Protein AF-A0A3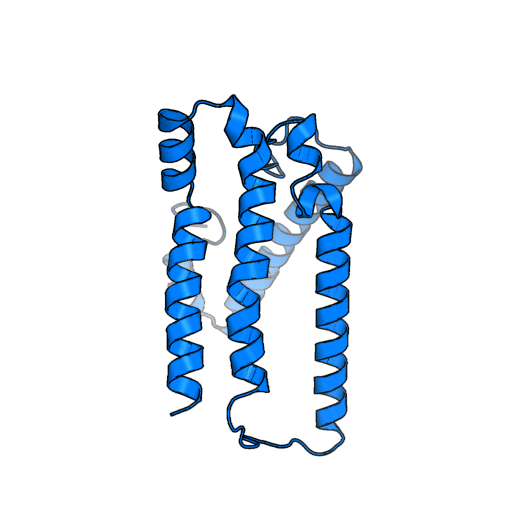99ZGG5-F1 (afdb_monomer)

Solvent-accessible surface area (backbone atoms only — not comparable to full-atom values): 10182 Å² total; per-residue (Å²): 115,55,66,57,56,53,52,51,51,49,51,55,48,49,51,53,54,49,49,68,68,30,68,68,48,49,52,52,48,31,73,73,68,37,69,77,64,52,30,47,42,56,29,52,50,47,52,50,54,53,60,69,43,48,63,54,56,47,48,69,70,70,41,87,81,75,90,86,78,84,70,60,83,71,60,41,57,56,54,53,50,51,50,51,52,50,53,50,52,51,52,50,52,46,58,75,62,28,63,48,56,68,49,19,62,46,21,58,79,73,39,83,74,76,84,76,46,87,88,76,38,98,76,76,50,70,70,58,50,52,49,52,54,53,50,49,54,50,49,57,52,50,50,55,53,49,52,54,50,46,43,70,76,48,38,71,66,38,54,58,49,49,77,78,50,43,94,84,48,86,87,53,85,126

Radius of gyration: 24.06 Å; Cα contacts (8 Å, |Δi|>4): 69; chains: 1; bounding box: 47×60×52 Å

Structure (mmCIF, N/CA/C/O backbone):
data_AF-A0A399ZGG5-F1
#
_entry.id   AF-A0A399ZGG5-F1
#
loop_
_atom_site.group_PDB
_atom_site.id
_atom_site.type_symbol
_atom_site.label_atom_id
_atom_site.label_alt_id
_atom_site.label_comp_id
_atom_site.label_asym_id
_atom_site.label_entity_id
_atom_site.label_seq_id
_atom_site.pdbx_PDB_ins_code
_atom_site.Cartn_x
_atom_site.Cartn_y
_atom_site.Cartn_z
_atom_site.occupancy
_atom_site.B_iso_or_equiv
_atom_site.auth_seq_id
_atom_site.auth_comp_id
_atom_site.auth_asym_id
_atom_site.auth_atom_id
_atom_site.pdbx_PDB_model_num
ATOM 1 N N . MET A 1 1 ? 24.029 5.654 -12.360 1.00 70.88 1 MET A N 1
ATOM 2 C CA . MET A 1 1 ? 23.524 6.906 -11.749 1.00 70.88 1 MET A CA 1
ATOM 3 C C . MET A 1 1 ? 21.994 6.946 -11.689 1.00 70.88 1 MET A C 1
ATOM 5 O O . MET A 1 1 ? 21.480 7.345 -10.658 1.00 70.88 1 MET A O 1
ATOM 9 N N . SER A 1 2 ? 21.261 6.441 -12.694 1.00 84.50 2 SER A N 1
ATOM 10 C CA . SER A 1 2 ? 19.783 6.374 -12.710 1.00 84.50 2 SER A CA 1
ATOM 11 C C . SER A 1 2 ? 19.143 5.735 -11.464 1.00 84.50 2 SER A C 1
ATOM 13 O O . SER A 1 2 ? 18.292 6.343 -10.822 1.00 84.50 2 SER A O 1
ATOM 15 N N . ALA A 1 3 ? 19.600 4.539 -11.068 1.00 89.31 3 ALA A N 1
ATOM 16 C CA . ALA A 1 3 ? 19.038 3.813 -9.925 1.00 89.31 3 ALA A CA 1
ATOM 17 C C . ALA A 1 3 ? 19.173 4.570 -8.592 1.00 89.31 3 ALA A C 1
ATOM 19 O O . ALA A 1 3 ? 18.295 4.471 -7.742 1.00 89.31 3 ALA A O 1
ATOM 20 N N . PHE A 1 4 ? 20.239 5.361 -8.421 1.00 93.62 4 PHE A N 1
ATOM 21 C CA . PHE A 1 4 ? 20.442 6.162 -7.213 1.00 93.62 4 PHE A CA 1
ATOM 22 C C . PHE A 1 4 ? 19.321 7.189 -7.026 1.00 93.62 4 PHE A C 1
ATOM 24 O O . PHE A 1 4 ? 18.782 7.288 -5.930 1.00 93.62 4 PHE A O 1
ATOM 31 N N . TYR A 1 5 ? 18.925 7.900 -8.089 1.00 94.00 5 TYR A N 1
ATOM 32 C CA . TYR A 1 5 ? 17.836 8.878 -8.015 1.00 94.00 5 TYR A CA 1
ATOM 33 C C . TYR A 1 5 ? 16.502 8.214 -7.678 1.00 94.00 5 TYR A C 1
ATOM 35 O O . TYR A 1 5 ? 15.797 8.697 -6.803 1.00 94.00 5 TYR A O 1
ATOM 43 N N . ILE A 1 6 ? 16.191 7.072 -8.299 1.00 94.62 6 ILE A N 1
ATOM 44 C CA . ILE A 1 6 ? 14.954 6.328 -8.017 1.00 94.62 6 ILE A CA 1
ATOM 45 C C . ILE A 1 6 ? 14.928 5.858 -6.557 1.00 94.62 6 ILE A C 1
ATOM 47 O O . ILE A 1 6 ? 13.936 6.070 -5.864 1.00 94.62 6 ILE A O 1
ATOM 51 N N . ILE A 1 7 ? 16.022 5.265 -6.068 1.00 96.31 7 ILE A N 1
ATOM 52 C CA . ILE A 1 7 ? 16.127 4.783 -4.684 1.00 96.31 7 ILE A CA 1
ATOM 53 C C . ILE A 1 7 ? 16.033 5.948 -3.697 1.00 96.31 7 ILE A C 1
ATOM 55 O O . ILE A 1 7 ? 15.270 5.873 -2.739 1.00 96.31 7 ILE A O 1
ATOM 59 N N . LEU A 1 8 ? 16.767 7.038 -3.932 1.00 96.75 8 LEU A N 1
ATOM 60 C CA . LEU A 1 8 ? 16.732 8.216 -3.070 1.00 96.75 8 LEU A CA 1
ATOM 61 C C . LEU A 1 8 ? 15.326 8.826 -3.027 1.00 96.75 8 LEU A C 1
ATOM 63 O O . LEU A 1 8 ? 14.816 9.104 -1.943 1.00 96.75 8 LEU A O 1
ATOM 67 N N . SER A 1 9 ? 14.674 8.984 -4.181 1.00 96.38 9 SER A N 1
ATOM 68 C CA . SER A 1 9 ? 13.294 9.465 -4.261 1.00 96.38 9 SER A CA 1
ATOM 69 C C . SER A 1 9 ? 12.319 8.539 -3.535 1.00 96.38 9 SER A C 1
ATOM 71 O O . SER A 1 9 ? 11.467 9.034 -2.803 1.00 96.38 9 SER A O 1
ATOM 73 N N . LEU A 1 10 ? 12.464 7.216 -3.671 1.00 97.38 10 LEU A N 1
ATOM 74 C CA . LEU A 1 10 ? 11.647 6.238 -2.946 1.00 97.38 10 LEU A CA 1
ATOM 75 C C . LEU A 1 10 ? 11.855 6.310 -1.432 1.00 97.38 10 LEU A C 1
ATOM 77 O O . LEU A 1 10 ? 10.880 6.230 -0.692 1.00 97.38 10 LEU A O 1
ATOM 81 N N . LEU A 1 11 ? 13.092 6.484 -0.959 1.00 97.69 11 LEU A N 1
ATOM 82 C CA . LEU A 1 11 ? 13.389 6.612 0.470 1.00 97.69 11 LEU A CA 1
ATOM 83 C C . LEU A 1 11 ? 12.809 7.901 1.054 1.00 97.69 11 LEU A C 1
ATOM 85 O O . LEU A 1 11 ? 12.164 7.865 2.100 1.00 97.69 11 LEU A O 1
ATOM 89 N N . LEU A 1 12 ? 12.996 9.030 0.367 1.00 97.31 12 LEU A N 1
ATOM 90 C CA . LEU A 1 12 ? 12.446 10.319 0.788 1.00 97.31 12 LEU A CA 1
ATOM 91 C C . LEU A 1 12 ? 10.916 10.294 0.792 1.00 97.31 12 LEU A C 1
ATOM 93 O O . LEU A 1 12 ? 10.291 10.702 1.771 1.00 97.31 12 LEU A O 1
ATOM 97 N N . TRP A 1 13 ? 10.308 9.765 -0.270 1.00 97.88 13 TRP A N 1
ATOM 98 C CA . TRP A 1 13 ? 8.861 9.601 -0.343 1.00 97.88 13 TRP A CA 1
ATOM 99 C C . TRP A 1 13 ? 8.349 8.642 0.729 1.00 97.88 13 TRP A C 1
ATOM 101 O O . TRP A 1 13 ? 7.392 8.971 1.419 1.00 97.88 13 TRP A O 1
ATOM 111 N N . GLY A 1 14 ? 9.012 7.501 0.932 1.00 96.69 14 GLY A N 1
ATOM 112 C CA . GLY A 1 14 ? 8.650 6.514 1.946 1.00 96.69 14 GLY A CA 1
ATOM 113 C C . GLY A 1 14 ? 8.712 7.083 3.361 1.00 96.69 14 GLY A C 1
ATOM 114 O O . GLY A 1 14 ? 7.816 6.818 4.161 1.00 96.69 14 GLY A O 1
ATOM 115 N N . LEU A 1 15 ? 9.710 7.923 3.654 1.00 97.50 15 LEU A N 1
ATOM 116 C CA . LEU A 1 15 ? 9.817 8.646 4.920 1.00 97.50 15 LEU A CA 1
ATOM 117 C C . LEU A 1 15 ? 8.624 9.590 5.119 1.00 97.50 15 LEU A C 1
ATOM 119 O O . LEU A 1 15 ? 7.925 9.486 6.126 1.00 97.50 15 LEU A O 1
ATOM 123 N N . VAL A 1 16 ? 8.354 10.469 4.149 1.00 97.38 16 VAL A N 1
ATOM 124 C CA . VAL A 1 16 ? 7.235 11.425 4.216 1.00 97.38 16 VAL A CA 1
ATOM 125 C C . VAL A 1 16 ? 5.898 10.685 4.324 1.00 97.38 16 VAL A C 1
ATOM 127 O O . VAL A 1 16 ? 5.104 10.961 5.221 1.00 97.38 16 VAL A O 1
ATOM 130 N N . HIS A 1 17 ? 5.666 9.696 3.465 1.00 94.94 17 HIS A N 1
ATOM 131 C CA . HIS A 1 17 ? 4.458 8.876 3.449 1.00 94.94 17 HIS A CA 1
ATOM 132 C C . HIS A 1 17 ? 4.231 8.153 4.782 1.00 94.94 17 HIS A C 1
ATOM 134 O O . HIS A 1 17 ? 3.105 8.139 5.278 1.00 94.94 17 HIS A O 1
ATOM 140 N N . SER A 1 18 ? 5.288 7.607 5.393 1.00 96.12 18 SER A N 1
ATOM 141 C CA . SER A 1 18 ? 5.206 6.918 6.688 1.00 96.12 18 SER A CA 1
ATOM 142 C C . SER A 1 18 ? 4.934 7.880 7.843 1.00 96.12 18 SER A C 1
ATOM 144 O O . SER A 1 18 ? 4.132 7.563 8.722 1.00 96.12 18 SER A O 1
ATOM 146 N N . ILE A 1 19 ? 5.546 9.071 7.835 1.00 97.12 19 ILE A N 1
ATOM 147 C CA . ILE A 1 19 ? 5.276 10.111 8.837 1.00 97.12 19 ILE A CA 1
ATOM 148 C C . ILE A 1 19 ? 3.805 10.526 8.764 1.00 97.12 19 ILE A C 1
ATOM 150 O O . ILE A 1 19 ? 3.121 10.494 9.786 1.00 97.12 19 ILE A O 1
ATOM 154 N N . LEU A 1 20 ? 3.293 10.835 7.569 1.00 95.38 20 LEU A N 1
ATOM 155 C CA . LEU A 1 20 ? 1.891 11.219 7.380 1.00 95.38 20 LEU A CA 1
ATOM 156 C C . LEU A 1 20 ? 0.922 10.064 7.710 1.00 95.38 20 LEU A C 1
ATOM 158 O O . LEU A 1 20 ? -0.160 10.285 8.244 1.00 95.38 20 LEU A O 1
ATOM 162 N N . ALA A 1 21 ? 1.303 8.813 7.451 1.00 93.25 21 ALA A N 1
ATOM 163 C CA . ALA A 1 21 ? 0.484 7.658 7.822 1.00 93.25 21 ALA A CA 1
ATOM 164 C C . ALA A 1 21 ? 0.389 7.448 9.342 1.00 93.25 21 ALA A C 1
ATOM 166 O O . ALA A 1 21 ? -0.562 6.820 9.821 1.00 93.25 21 ALA A O 1
ATOM 167 N N . SER A 1 22 ? 1.390 7.919 10.091 1.00 94.06 22 SER A N 1
ATOM 168 C CA . SER A 1 22 ? 1.566 7.582 11.500 1.00 94.06 22 SER A CA 1
ATOM 169 C C . SER A 1 22 ? 0.438 8.118 12.385 1.00 94.06 22 SER A C 1
ATOM 171 O O . SER A 1 22 ? -0.069 9.227 12.206 1.00 94.06 22 SER A O 1
ATOM 173 N N . LEU A 1 23 ? 0.078 7.335 13.407 1.00 89.94 23 LEU A N 1
ATOM 174 C CA . LEU A 1 23 ? -0.897 7.757 14.416 1.00 89.94 23 LEU A CA 1
ATOM 175 C C . LEU A 1 23 ? -0.424 9.012 15.159 1.00 89.94 23 LEU A C 1
ATOM 177 O O . LEU A 1 23 ? -1.227 9.897 15.420 1.00 89.94 23 LEU A O 1
ATOM 181 N N . GLY A 1 24 ? 0.880 9.119 15.440 1.00 92.94 24 GLY A N 1
ATOM 182 C CA . GLY A 1 24 ? 1.457 10.275 16.128 1.00 92.94 24 GLY A CA 1
ATOM 183 C C . GLY A 1 24 ? 1.258 11.580 15.359 1.00 92.94 24 GLY A C 1
ATOM 184 O O . GLY A 1 24 ? 0.823 12.570 15.941 1.00 92.94 24 GLY A O 1
ATOM 185 N N . PHE A 1 25 ? 1.503 11.573 14.045 1.00 93.88 25 PHE A N 1
ATOM 186 C CA . PHE A 1 25 ? 1.294 12.757 13.212 1.00 93.88 25 PHE A CA 1
ATOM 187 C C . PHE A 1 25 ? -0.189 13.123 13.087 1.00 93.88 25 PHE A C 1
ATOM 189 O O . PHE A 1 25 ? -0.540 14.298 13.170 1.00 93.88 25 PHE A O 1
ATOM 196 N N . LYS A 1 26 ? -1.074 12.127 12.960 1.00 92.19 26 LYS A N 1
ATOM 197 C CA . LYS A 1 26 ? -2.526 12.356 12.971 1.00 92.19 26 LYS A CA 1
ATOM 198 C C . LYS A 1 26 ? -2.996 12.985 14.281 1.00 92.19 26 LYS A C 1
ATOM 200 O O . LYS A 1 26 ? -3.726 13.96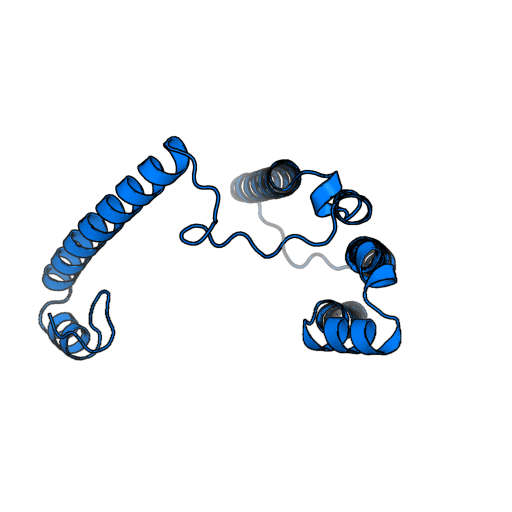7 14.239 1.00 92.19 26 LYS A O 1
ATOM 205 N N . SER A 1 27 ? -2.550 12.465 15.425 1.00 93.19 27 SER A N 1
ATOM 206 C CA . SER A 1 27 ? -2.881 13.022 16.742 1.00 93.19 27 SER A CA 1
ATOM 207 C C . SER A 1 27 ? -2.323 14.433 16.921 1.00 93.19 27 SER A C 1
ATOM 209 O O . SER A 1 27 ? -3.015 15.305 17.436 1.00 93.19 27 SER A O 1
ATOM 211 N N . PHE A 1 28 ? -1.096 14.686 16.458 1.00 95.56 28 PHE A N 1
ATOM 212 C CA . PHE A 1 28 ? -0.515 16.028 16.440 1.00 95.56 28 PHE A CA 1
ATOM 213 C C . PHE A 1 28 ? -1.387 17.008 15.641 1.00 95.56 28 PHE A C 1
ATOM 215 O O . PHE A 1 28 ? -1.703 18.091 16.130 1.00 95.56 28 PHE A O 1
ATOM 222 N N . LEU A 1 29 ? -1.825 16.613 14.443 1.00 94.56 29 LEU A N 1
ATOM 223 C CA . LEU A 1 29 ? -2.642 17.461 13.580 1.00 94.56 29 LEU A CA 1
ATOM 224 C C . LEU A 1 29 ? -4.057 17.674 14.136 1.00 94.56 29 LEU A C 1
ATOM 226 O O . LEU A 1 29 ? -4.575 18.785 14.054 1.00 94.56 29 LEU A O 1
ATOM 230 N N . ALA A 1 30 ? -4.646 16.646 14.751 1.00 93.44 30 ALA A N 1
ATOM 231 C CA . ALA A 1 30 ? -5.924 16.741 15.451 1.00 93.44 30 ALA A CA 1
ATOM 232 C C . ALA A 1 30 ? -5.854 17.733 16.623 1.00 93.44 30 ALA A C 1
ATOM 234 O O . ALA A 1 30 ? -6.724 18.586 16.758 1.00 93.44 30 ALA A O 1
ATOM 235 N N . ASN A 1 31 ? -4.778 17.695 17.415 1.00 95.81 31 ASN A N 1
ATOM 236 C CA . ASN A 1 31 ? -4.569 18.643 18.514 1.00 95.81 31 ASN A CA 1
ATOM 237 C C . ASN A 1 31 ? -4.356 20.085 18.024 1.00 95.81 31 ASN A C 1
ATOM 239 O O . ASN A 1 31 ? -4.702 21.027 18.731 1.00 95.81 31 ASN A O 1
ATOM 243 N N . LEU A 1 32 ? -3.776 20.263 16.833 1.00 95.69 32 LEU A N 1
ATOM 244 C CA . LEU A 1 32 ? -3.486 21.579 16.264 1.00 95.69 32 LEU A CA 1
ATOM 245 C C . LEU A 1 32 ? -4.694 22.210 15.553 1.00 95.69 32 LEU A C 1
ATOM 247 O O . LEU A 1 32 ? -4.909 23.414 15.662 1.00 95.69 32 LEU A O 1
ATOM 251 N N . LEU A 1 33 ? -5.450 21.417 14.790 1.00 93.75 33 LEU A N 1
ATOM 252 C CA . LEU A 1 33 ? -6.513 21.896 13.895 1.00 93.75 33 LEU A CA 1
ATOM 253 C C . LEU A 1 33 ? -7.929 21.546 14.385 1.00 93.75 33 LEU A C 1
ATOM 255 O O . LEU A 1 33 ? -8.911 22.032 13.822 1.00 93.75 33 LEU A O 1
ATOM 259 N N . GLY A 1 34 ? -8.044 20.703 15.413 1.00 90.75 34 GLY A N 1
ATOM 260 C CA . GLY A 1 34 ? -9.299 20.132 15.897 1.00 90.75 34 GLY A CA 1
ATOM 261 C C . GLY A 1 34 ? -9.773 18.912 15.093 1.00 90.75 34 GLY A C 1
ATOM 262 O O . GLY A 1 34 ? -9.234 18.566 14.040 1.00 90.75 34 GLY A O 1
ATOM 263 N N . ASP A 1 35 ? -10.834 18.263 15.579 1.00 87.00 35 ASP A N 1
ATOM 264 C CA . ASP A 1 35 ? -11.343 17.001 15.012 1.00 87.00 35 ASP A CA 1
ATOM 265 C C . ASP A 1 35 ? -12.113 17.171 13.691 1.00 87.00 35 ASP A C 1
ATOM 267 O O . ASP A 1 35 ? -12.176 16.258 12.865 1.00 87.00 35 ASP A O 1
ATOM 271 N N . ALA A 1 36 ? -12.707 18.344 13.454 1.00 87.06 36 ALA A N 1
ATOM 272 C CA . ALA A 1 36 ? -13.499 18.612 12.252 1.00 87.06 36 ALA A CA 1
ATOM 273 C C . ALA A 1 36 ? -12.704 18.443 10.932 1.00 87.06 36 ALA A C 1
ATOM 275 O O . ALA A 1 36 ? -13.162 17.688 10.067 1.00 87.06 36 ALA A O 1
ATOM 276 N N . PRO A 1 37 ? -11.517 19.062 10.748 1.00 89.44 37 PRO A N 1
ATOM 277 C CA . PRO A 1 37 ? -10.711 18.874 9.537 1.00 89.44 37 PRO A CA 1
ATOM 278 C C . PRO A 1 37 ? -10.139 17.456 9.400 1.00 89.44 37 PRO A C 1
ATOM 280 O O . PRO A 1 37 ? -9.883 17.003 8.281 1.00 89.44 37 PRO A O 1
ATOM 283 N N . MET A 1 38 ? -10.002 16.710 10.501 1.00 90.94 38 MET A N 1
ATOM 284 C CA . MET A 1 38 ? -9.472 15.345 10.472 1.00 90.94 38 MET A CA 1
ATOM 285 C C . MET A 1 38 ? -10.344 14.363 9.678 1.00 90.94 38 MET A C 1
ATOM 287 O O . MET A 1 38 ? -9.829 13.373 9.159 1.00 90.94 38 MET A O 1
ATOM 291 N N . ARG A 1 39 ? -11.632 14.667 9.464 1.00 88.88 39 ARG A N 1
ATOM 292 C CA . ARG A 1 39 ? -12.529 13.853 8.617 1.00 88.88 39 ARG A CA 1
ATOM 293 C C . ARG A 1 39 ? -12.058 13.772 7.161 1.00 88.88 39 ARG A C 1
ATOM 295 O O . ARG A 1 39 ? -12.251 12.748 6.510 1.00 88.88 39 ARG A O 1
ATOM 302 N N . GLY A 1 40 ? -11.427 14.834 6.652 1.00 90.50 40 GLY A N 1
ATOM 303 C CA . GLY A 1 40 ? -10.878 14.893 5.293 1.00 90.50 40 GLY A CA 1
ATOM 304 C C . GLY A 1 40 ? -9.435 14.419 5.170 1.00 90.50 40 GLY A C 1
ATOM 305 O O . GLY A 1 40 ? -8.927 14.293 4.054 1.00 90.50 40 GLY A O 1
ATOM 306 N N . TYR A 1 41 ? -8.782 14.109 6.291 1.00 92.44 41 TYR A N 1
ATOM 307 C CA . TYR A 1 41 ? -7.363 13.779 6.315 1.00 92.44 41 TYR A CA 1
ATOM 308 C C . TYR A 1 41 ? -7.026 12.563 5.454 1.00 92.44 41 TYR A C 1
ATOM 310 O O . TYR A 1 41 ? -6.056 12.590 4.704 1.00 92.44 41 TYR A O 1
ATOM 318 N N . ARG A 1 42 ? -7.845 11.506 5.506 1.00 91.44 42 ARG A N 1
ATOM 319 C CA . ARG A 1 42 ? -7.616 10.291 4.712 1.00 91.44 42 ARG A CA 1
ATOM 320 C C . ARG A 1 42 ? -7.645 10.559 3.209 1.00 91.44 42 ARG A C 1
ATOM 322 O O . ARG A 1 42 ? -6.796 10.044 2.487 1.00 91.44 42 ARG A O 1
ATOM 329 N N . LEU A 1 43 ? -8.599 11.370 2.750 1.00 93.31 43 LEU A N 1
ATOM 330 C CA . LEU A 1 43 ? -8.692 11.754 1.344 1.00 93.31 43 LEU A CA 1
ATOM 331 C C . LEU A 1 43 ? -7.477 12.588 0.933 1.00 93.31 43 LEU A C 1
ATOM 333 O O . LEU A 1 43 ? -6.832 12.271 -0.063 1.00 93.31 43 LEU A O 1
ATOM 337 N N . PHE A 1 44 ? -7.136 13.606 1.728 1.00 94.12 44 PHE A N 1
ATOM 338 C CA . PHE A 1 44 ? -5.941 14.418 1.510 1.00 94.12 44 PHE A CA 1
ATOM 339 C C . PHE A 1 44 ? -4.685 13.547 1.417 1.00 94.12 44 PHE A C 1
ATOM 341 O O . PHE A 1 44 ? -3.937 13.645 0.450 1.00 94.12 44 PHE A O 1
ATOM 348 N N . TYR A 1 45 ? -4.488 12.653 2.384 1.00 9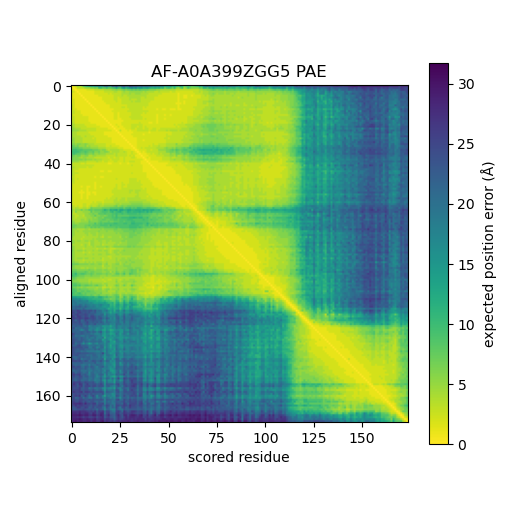4.50 45 TYR A N 1
ATOM 349 C CA . TYR A 1 45 ? -3.348 11.751 2.448 1.00 94.50 45 TYR A CA 1
ATOM 350 C C . TYR A 1 45 ? -3.245 10.852 1.213 1.00 94.50 45 TYR A C 1
ATOM 352 O O . TYR A 1 45 ? -2.156 10.699 0.660 1.00 94.50 45 TYR A O 1
ATOM 360 N N . ASN A 1 46 ? -4.361 10.283 0.755 1.00 94.06 46 ASN A N 1
ATOM 361 C CA . ASN A 1 46 ? -4.391 9.443 -0.439 1.00 94.06 46 ASN A CA 1
ATOM 362 C C . ASN A 1 46 ? -4.046 10.239 -1.703 1.00 94.06 46 ASN A C 1
ATOM 364 O O . ASN A 1 46 ? -3.214 9.798 -2.493 1.00 94.06 46 ASN A O 1
ATOM 368 N N . VAL A 1 47 ? -4.651 11.419 -1.879 1.00 95.69 47 VAL A N 1
ATOM 369 C CA . VAL A 1 47 ? -4.384 12.305 -3.023 1.00 95.69 47 VAL A CA 1
ATOM 370 C C . VAL A 1 47 ? -2.926 12.753 -3.017 1.00 95.69 47 VAL A C 1
ATOM 372 O O . VAL A 1 47 ? -2.239 12.621 -4.027 1.00 95.69 47 VAL A O 1
ATOM 375 N N . PHE A 1 48 ? -2.428 13.216 -1.871 1.00 96.56 48 PHE A N 1
ATOM 376 C CA . PHE A 1 48 ? -1.034 13.600 -1.693 1.00 96.56 48 PHE A CA 1
ATOM 377 C C . PHE A 1 48 ? -0.094 12.431 -1.999 1.00 96.56 48 PHE A C 1
ATOM 379 O O . PHE A 1 48 ? 0.857 12.600 -2.756 1.00 96.56 48 PHE A O 1
ATOM 386 N N . SER A 1 49 ? -0.363 11.240 -1.458 1.00 95.44 49 SER A N 1
ATOM 387 C CA . SER A 1 49 ? 0.475 10.053 -1.672 1.00 95.44 49 SER A CA 1
ATOM 388 C C . SER A 1 49 ? 0.513 9.648 -3.141 1.00 95.44 49 SER A C 1
ATOM 390 O O . SER A 1 49 ? 1.587 9.370 -3.662 1.00 95.44 49 SER A O 1
ATOM 392 N N . PHE A 1 50 ? -0.634 9.674 -3.824 1.00 95.31 50 PHE A N 1
ATOM 393 C CA . PHE A 1 50 ? -0.712 9.378 -5.250 1.00 95.31 50 PHE A CA 1
ATOM 394 C C . PHE A 1 50 ? 0.065 10.404 -6.082 1.00 95.31 50 PHE A C 1
ATOM 396 O O . PHE A 1 50 ? 0.950 10.032 -6.848 1.00 95.31 50 PHE A O 1
ATOM 403 N N . LEU A 1 51 ? -0.210 11.699 -5.891 1.00 97.19 51 LEU A N 1
ATOM 404 C CA . LEU A 1 51 ? 0.423 12.772 -6.661 1.00 97.19 51 LEU A CA 1
ATOM 405 C C . LEU A 1 51 ? 1.930 12.861 -6.410 1.00 97.19 51 LEU A C 1
ATOM 407 O O . LEU A 1 51 ? 2.694 13.021 -7.356 1.00 97.19 51 LEU A O 1
ATOM 411 N N . SER A 1 52 ? 2.373 12.717 -5.159 1.00 96.31 52 SER A N 1
ATOM 412 C CA . SER A 1 52 ? 3.799 12.744 -4.803 1.00 96.31 52 SER A CA 1
ATOM 413 C C . SER A 1 52 ? 4.571 11.517 -5.296 1.00 96.31 52 SER A C 1
ATOM 415 O O . SER A 1 52 ? 5.794 11.581 -5.405 1.00 96.31 52 SER A O 1
ATOM 417 N N . PHE A 1 53 ? 3.881 10.424 -5.635 1.00 97.38 53 PHE A N 1
ATOM 418 C CA . PHE A 1 53 ? 4.495 9.237 -6.229 1.00 97.38 53 PHE A CA 1
ATOM 419 C C . PHE A 1 53 ? 4.655 9.344 -7.757 1.00 97.38 53 PHE A C 1
ATOM 421 O O . PHE A 1 53 ? 5.561 8.728 -8.321 1.00 97.38 53 PHE A O 1
ATOM 428 N N . LEU A 1 54 ? 3.840 10.159 -8.447 1.00 97.06 54 LEU A N 1
ATOM 429 C CA . LEU A 1 54 ? 3.912 10.329 -9.910 1.00 97.06 54 LEU A CA 1
ATOM 430 C C . LEU A 1 54 ? 5.296 10.771 -10.424 1.00 97.06 54 LEU A C 1
ATOM 432 O O . LEU A 1 54 ? 5.752 10.194 -11.412 1.00 97.06 54 LEU A O 1
ATOM 436 N N . PRO A 1 55 ? 6.017 11.717 -9.786 1.00 96.06 55 PRO A N 1
ATOM 437 C CA . PRO A 1 55 ? 7.379 12.056 -10.193 1.00 96.06 55 PRO A CA 1
ATOM 438 C C . PRO A 1 55 ? 8.342 10.866 -10.134 1.00 96.06 55 PRO A C 1
ATOM 440 O O . PRO A 1 55 ? 9.246 10.771 -10.957 1.00 96.06 55 PRO A O 1
ATOM 443 N N . ILE A 1 56 ? 8.144 9.932 -9.199 1.00 96.56 56 ILE A N 1
ATOM 444 C CA . ILE A 1 56 ? 8.976 8.727 -9.090 1.00 96.56 56 ILE A CA 1
ATOM 445 C C . ILE A 1 56 ? 8.692 7.793 -10.265 1.00 96.56 56 ILE A C 1
ATOM 447 O O . ILE A 1 56 ? 9.626 7.304 -10.895 1.00 96.56 56 ILE A O 1
ATOM 451 N N . LEU A 1 57 ? 7.416 7.597 -10.616 1.00 95.94 57 LEU A N 1
ATOM 452 C CA . LEU A 1 57 ? 7.038 6.845 -11.817 1.00 95.94 57 LEU A CA 1
ATOM 453 C C . LEU A 1 57 ? 7.594 7.488 -13.089 1.00 95.94 57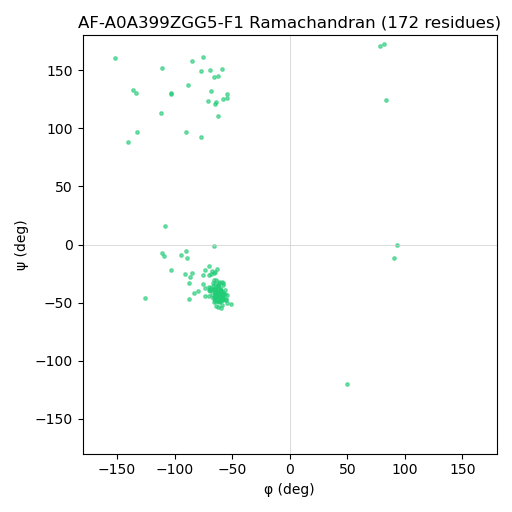 LEU A C 1
ATOM 455 O O . LEU A 1 57 ? 8.076 6.785 -13.974 1.00 95.94 57 LEU A O 1
ATOM 459 N N . TYR A 1 58 ? 7.586 8.820 -13.158 1.00 95.81 58 TYR A N 1
ATOM 460 C CA . TYR A 1 58 ? 8.219 9.545 -14.251 1.00 95.81 58 TYR A CA 1
ATOM 461 C C . TYR A 1 58 ? 9.722 9.244 -14.330 1.00 95.81 58 TYR A C 1
ATOM 463 O O . TYR A 1 58 ? 10.207 8.941 -15.414 1.00 95.81 58 TYR A O 1
ATOM 471 N N . LEU A 1 59 ? 10.452 9.234 -13.207 1.00 94.75 59 LEU A N 1
ATOM 472 C CA . LEU A 1 59 ? 11.874 8.859 -13.194 1.00 94.75 59 LEU A CA 1
ATOM 473 C C . LEU A 1 59 ? 12.111 7.431 -13.702 1.00 94.75 59 LEU A C 1
ATOM 475 O O . LEU A 1 59 ? 13.076 7.209 -14.426 1.00 94.75 59 LEU A O 1
ATOM 479 N N . VAL A 1 60 ? 11.238 6.479 -13.357 1.00 94.06 60 VAL A N 1
ATOM 480 C CA . VAL A 1 60 ? 11.343 5.083 -13.820 1.00 94.06 60 VAL A CA 1
ATOM 481 C C . VAL A 1 60 ? 11.231 4.980 -15.344 1.00 94.06 60 VAL A C 1
ATOM 483 O O . VAL A 1 60 ? 11.916 4.159 -15.942 1.00 94.06 60 VAL A O 1
ATOM 486 N N . VAL A 1 61 ? 10.399 5.813 -15.974 1.00 93.62 61 VAL A N 1
ATOM 487 C CA . VAL A 1 61 ? 10.196 5.799 -17.434 1.00 93.62 61 VAL A CA 1
ATOM 488 C C . VAL A 1 61 ? 11.203 6.689 -18.174 1.00 93.62 61 VAL A C 1
ATOM 490 O O . VAL A 1 61 ? 11.582 6.380 -19.300 1.00 93.62 61 VAL A O 1
ATOM 493 N N . ALA A 1 62 ? 11.622 7.804 -17.571 1.00 94.44 62 ALA A N 1
ATOM 494 C CA . ALA A 1 62 ? 12.455 8.814 -18.223 1.00 94.44 62 ALA A CA 1
ATOM 495 C C . ALA A 1 62 ? 13.960 8.536 -18.127 1.00 94.44 62 ALA A C 1
ATOM 497 O O . ALA A 1 62 ? 14.725 9.000 -18.974 1.00 94.44 62 ALA A O 1
ATOM 498 N N . LEU A 1 63 ? 14.413 7.839 -17.081 1.00 93.75 63 LEU A N 1
ATOM 499 C CA . LEU A 1 63 ? 15.834 7.567 -16.903 1.00 93.75 63 LEU A CA 1
ATOM 500 C C . LEU A 1 63 ? 16.313 6.444 -17.837 1.00 93.75 63 LEU A C 1
ATOM 502 O O . LEU A 1 63 ? 15.557 5.518 -18.122 1.00 93.75 63 LEU A O 1
ATOM 506 N N . PRO A 1 64 ? 17.588 6.477 -18.272 1.00 91.62 64 PRO A N 1
ATOM 507 C CA . PRO A 1 64 ? 18.157 5.406 -19.082 1.00 91.62 64 PRO A CA 1
ATOM 508 C C . PRO A 1 64 ? 18.063 4.063 -18.354 1.00 91.62 64 PRO A C 1
ATOM 510 O O . PRO A 1 64 ? 18.561 3.942 -17.227 1.00 91.62 64 PRO A O 1
ATOM 513 N N . ASP A 1 65 ? 17.456 3.082 -19.022 1.00 88.69 65 ASP A N 1
ATOM 514 C CA . ASP A 1 65 ? 17.245 1.723 -18.525 1.00 88.69 65 ASP A CA 1
ATOM 515 C C . ASP A 1 65 ? 18.110 0.709 -19.291 1.00 88.69 65 ASP A C 1
ATOM 517 O O . ASP A 1 65 ? 18.461 0.906 -20.458 1.00 88.69 65 ASP A O 1
ATOM 521 N N . ALA A 1 66 ? 18.465 -0.385 -18.623 1.00 88.38 66 ALA A N 1
ATOM 522 C CA . ALA A 1 66 ? 19.218 -1.492 -19.191 1.00 88.38 66 ALA A CA 1
ATOM 523 C C . ALA A 1 66 ? 18.555 -2.814 -18.798 1.00 88.38 66 ALA A C 1
ATOM 525 O O . ALA A 1 66 ? 18.295 -3.077 -17.624 1.00 88.38 66 ALA A O 1
ATOM 526 N N . ARG A 1 67 ? 18.323 -3.687 -19.785 1.00 89.56 67 ARG A N 1
ATOM 527 C CA . ARG A 1 67 ? 17.723 -5.003 -19.542 1.00 89.56 67 ARG A CA 1
ATOM 528 C C . ARG A 1 67 ? 18.634 -5.831 -18.629 1.00 89.56 67 ARG A C 1
ATOM 530 O O . ARG A 1 67 ? 19.690 -6.282 -19.060 1.00 89.56 67 ARG A O 1
ATOM 537 N N . LEU A 1 68 ? 18.184 -6.072 -17.397 1.00 91.62 68 LEU A N 1
ATOM 538 C CA . LEU A 1 68 ? 18.930 -6.855 -16.408 1.00 91.62 68 LEU A CA 1
ATOM 539 C C . LEU A 1 68 ? 18.925 -8.358 -16.722 1.00 91.62 68 LEU A C 1
ATOM 541 O O . LEU A 1 68 ? 19.953 -9.018 -16.618 1.00 91.62 68 LEU A O 1
ATOM 545 N N . TYR A 1 69 ? 17.767 -8.904 -17.096 1.00 94.12 69 TYR A N 1
ATOM 546 C CA . TYR A 1 69 ? 17.621 -10.308 -17.470 1.00 94.12 69 TYR A CA 1
ATOM 547 C C . TYR A 1 69 ? 16.474 -10.494 -18.468 1.00 94.12 69 TYR A C 1
ATOM 549 O O . TYR A 1 69 ? 15.580 -9.656 -18.593 1.00 94.12 69 TYR A O 1
ATOM 557 N N . SER A 1 70 ? 16.496 -11.617 -19.179 1.00 94.44 70 SER A N 1
ATOM 558 C CA . SER A 1 70 ? 15.380 -12.090 -19.994 1.00 94.44 70 SER A CA 1
ATOM 559 C C . SER A 1 70 ? 15.196 -13.577 -19.766 1.00 94.44 70 SER A C 1
ATOM 561 O O . SER A 1 70 ? 16.163 -14.332 -19.825 1.00 94.44 70 SER A O 1
ATOM 563 N N . VAL A 1 71 ? 13.956 -13.991 -19.536 1.00 96.56 71 VAL A N 1
ATOM 564 C CA . VAL A 1 71 ? 13.592 -15.398 -19.368 1.00 96.56 71 VAL A CA 1
ATOM 565 C C . VAL A 1 71 ? 12.937 -15.873 -20.655 1.00 96.56 71 VAL A C 1
ATOM 567 O O . VAL A 1 71 ? 12.035 -15.212 -21.173 1.00 96.56 71 VAL A O 1
ATOM 570 N N . SER A 1 72 ? 13.408 -16.994 -21.194 1.00 96.25 72 SER A N 1
ATOM 571 C CA . SER A 1 72 ? 12.825 -17.607 -22.384 1.00 96.25 72 SER A CA 1
ATOM 572 C C . SER A 1 72 ? 11.508 -18.322 -22.066 1.00 96.25 72 SER A C 1
ATOM 574 O O . SER A 1 72 ? 11.196 -18.658 -20.918 1.00 96.25 72 SER A O 1
ATOM 576 N N . ALA A 1 73 ? 10.720 -18.572 -23.111 1.00 95.88 73 ALA A N 1
ATOM 577 C CA . ALA A 1 73 ? 9.592 -19.486 -23.009 1.00 95.88 73 ALA A CA 1
ATOM 578 C C . ALA A 1 73 ? 10.096 -20.909 -22.663 1.00 95.88 73 ALA A C 1
ATOM 580 O O . ALA A 1 73 ? 11.175 -21.294 -23.123 1.00 95.88 73 ALA A O 1
ATOM 581 N N . PRO A 1 74 ? 9.340 -21.690 -21.864 1.00 95.44 74 PRO A N 1
ATOM 582 C CA . PRO A 1 74 ? 7.973 -21.409 -21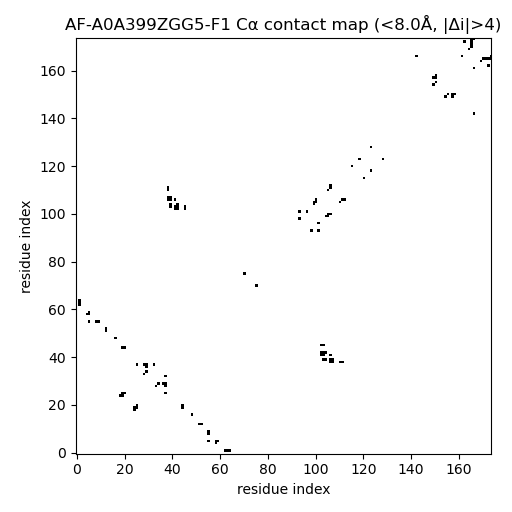.406 1.00 95.44 74 PRO A CA 1
ATOM 583 C C . PRO A 1 74 ? 7.877 -20.610 -20.095 1.00 95.44 74 PRO A C 1
ATOM 585 O O . PRO A 1 74 ? 6.794 -20.140 -19.752 1.00 95.44 74 PRO A O 1
ATOM 588 N N . LEU A 1 75 ? 8.977 -20.439 -19.355 1.00 97.19 75 LEU A N 1
ATOM 589 C CA . LEU A 1 75 ? 8.943 -19.879 -17.998 1.00 97.19 75 LEU A CA 1
ATOM 590 C C . LEU A 1 75 ? 8.459 -18.417 -17.962 1.00 97.19 75 LEU A C 1
ATOM 592 O O . LEU A 1 75 ? 7.786 -18.014 -17.014 1.00 97.19 75 LEU A O 1
ATOM 596 N N . SER A 1 76 ? 8.710 -17.642 -19.019 1.00 97.25 76 SER A N 1
ATOM 597 C CA . SER A 1 76 ? 8.179 -16.279 -19.154 1.00 97.25 76 SER A CA 1
ATOM 598 C C . SER A 1 76 ? 6.647 -16.212 -19.107 1.00 97.25 76 SER A C 1
ATOM 600 O O . SER A 1 76 ? 6.105 -15.275 -18.521 1.00 97.25 76 SER A O 1
ATOM 602 N N . TYR A 1 77 ? 5.934 -17.215 -19.636 1.00 97.50 77 TYR A N 1
ATOM 603 C CA . TYR A 1 77 ? 4.470 -17.259 -19.573 1.00 97.50 77 TYR A CA 1
ATOM 604 C C . TYR A 1 77 ? 3.964 -17.438 -18.144 1.00 97.50 77 TYR A C 1
ATOM 606 O O . TYR A 1 77 ? 2.997 -16.787 -17.757 1.00 97.50 77 TYR A O 1
ATOM 614 N N . ALA A 1 78 ? 4.643 -18.255 -17.333 1.00 97.50 78 ALA A N 1
ATOM 615 C CA . ALA A 1 78 ? 4.307 -18.406 -15.919 1.00 97.50 78 ALA A CA 1
ATOM 616 C C . ALA A 1 78 ? 4.514 -17.090 -15.149 1.00 97.50 78 ALA A C 1
ATOM 618 O O . ALA A 1 78 ? 3.677 -16.715 -14.329 1.00 97.50 78 ALA A O 1
ATOM 619 N N . MET A 1 79 ? 5.583 -16.344 -15.456 1.00 97.00 79 MET A N 1
ATOM 620 C CA . MET A 1 79 ? 5.829 -15.024 -14.862 1.00 97.00 79 MET A CA 1
ATOM 621 C C . MET A 1 79 ? 4.754 -14.004 -15.264 1.00 97.00 79 MET A C 1
ATOM 623 O O . MET A 1 79 ? 4.238 -13.294 -14.402 1.00 97.00 79 MET A O 1
ATOM 627 N N . MET A 1 80 ? 4.375 -13.953 -16.546 1.00 97.25 80 MET A N 1
ATOM 628 C CA . MET A 1 80 ? 3.296 -13.081 -17.033 1.00 97.25 80 MET A CA 1
ATOM 629 C C . MET A 1 80 ? 1.945 -13.442 -16.406 1.00 97.25 80 MET A C 1
ATOM 631 O O . MET A 1 80 ? 1.204 -12.557 -15.982 1.00 97.25 80 MET A O 1
ATOM 635 N N . PHE A 1 81 ? 1.642 -14.737 -16.296 1.00 97.94 81 PHE A N 1
ATOM 636 C CA . PHE A 1 81 ? 0.444 -15.216 -15.615 1.00 97.94 81 PHE A CA 1
ATOM 637 C C . PHE A 1 81 ? 0.425 -14.772 -14.147 1.00 97.94 81 PHE A C 1
ATOM 639 O O . PHE A 1 81 ? -0.572 -14.218 -13.689 1.00 97.94 81 PHE A O 1
ATOM 646 N N . GLY A 1 82 ? 1.545 -14.924 -13.431 1.00 97.69 82 GLY A N 1
ATOM 647 C CA . GLY A 1 82 ? 1.685 -14.460 -12.049 1.00 97.69 82 GLY A CA 1
ATOM 648 C C . GLY A 1 82 ? 1.454 -12.953 -11.888 1.00 97.69 82 GLY A C 1
ATOM 649 O O . GLY A 1 82 ? 0.765 -12.535 -10.958 1.00 97.69 82 GLY A O 1
ATOM 650 N N . GLN A 1 83 ? 1.955 -12.134 -12.819 1.00 97.62 83 GLN A N 1
ATOM 651 C CA . GLN A 1 83 ? 1.676 -10.692 -12.835 1.00 97.62 83 GLN A CA 1
ATOM 652 C C . GLN A 1 83 ? 0.182 -10.405 -13.033 1.00 97.62 83 GLN A C 1
ATOM 654 O O . GLN A 1 83 ? -0.383 -9.591 -12.303 1.00 97.62 83 GLN A O 1
ATOM 659 N N . GLY A 1 84 ? -0.476 -11.103 -13.965 1.00 97.88 84 GLY A N 1
ATOM 660 C CA . GLY A 1 84 ? -1.917 -10.975 -14.198 1.00 97.88 84 GLY A CA 1
ATOM 661 C C . GLY A 1 84 ? -2.746 -11.320 -12.959 1.00 97.88 84 GLY A C 1
ATOM 662 O O . GLY A 1 84 ? -3.628 -10.554 -12.571 1.00 97.88 84 GLY A O 1
ATOM 663 N N . VAL A 1 85 ? -2.411 -12.422 -12.279 1.00 98.19 85 VAL A N 1
ATOM 664 C CA . VAL A 1 85 ? -3.036 -12.802 -11.002 1.00 98.19 85 VAL A CA 1
ATOM 665 C C . VAL A 1 85 ? -2.847 -11.703 -9.956 1.00 98.19 85 VAL A C 1
ATOM 667 O O . VAL A 1 85 ? -3.809 -11.334 -9.287 1.00 98.19 85 VAL A O 1
ATOM 670 N N . MET A 1 86 ? -1.646 -11.130 -9.839 1.00 97.75 86 MET A N 1
ATOM 671 C CA . MET A 1 86 ? -1.381 -10.073 -8.861 1.00 97.75 86 MET A CA 1
ATOM 672 C C . MET A 1 86 ? -2.202 -8.802 -9.131 1.00 97.75 86 MET A C 1
ATOM 674 O O . MET A 1 86 ? -2.736 -8.207 -8.196 1.00 97.75 86 MET A O 1
ATOM 678 N N . VAL A 1 87 ? -2.373 -8.412 -10.399 1.00 97.25 87 VAL A N 1
ATOM 679 C CA . VAL A 1 87 ? -3.242 -7.282 -10.774 1.00 97.25 87 VAL A CA 1
ATOM 680 C C . VAL A 1 87 ? -4.698 -7.564 -10.399 1.00 97.25 87 VAL A C 1
ATOM 682 O O . VAL A 1 87 ? -5.355 -6.701 -9.818 1.00 97.25 87 VAL A O 1
ATOM 685 N N . ILE A 1 88 ? -5.196 -8.775 -10.665 1.00 96.94 88 ILE A N 1
ATOM 686 C CA . ILE A 1 88 ? -6.557 -9.175 -10.281 1.00 96.94 88 ILE A CA 1
ATOM 687 C C . ILE A 1 88 ? -6.725 -9.106 -8.762 1.00 96.94 88 ILE A C 1
ATOM 689 O O . ILE A 1 88 ? -7.697 -8.523 -8.290 1.00 96.94 88 ILE A O 1
ATOM 693 N N . LEU A 1 89 ? -5.779 -9.647 -7.989 1.00 95.38 89 LEU A N 1
ATOM 694 C CA . LEU A 1 89 ? -5.824 -9.604 -6.525 1.00 95.38 89 LEU A CA 1
ATOM 695 C C . LEU A 1 89 ? -5.822 -8.168 -5.990 1.00 95.38 89 LEU A C 1
ATOM 697 O O . LEU A 1 89 ? -6.580 -7.866 -5.069 1.00 95.38 89 LEU A O 1
ATOM 701 N N . LEU A 1 90 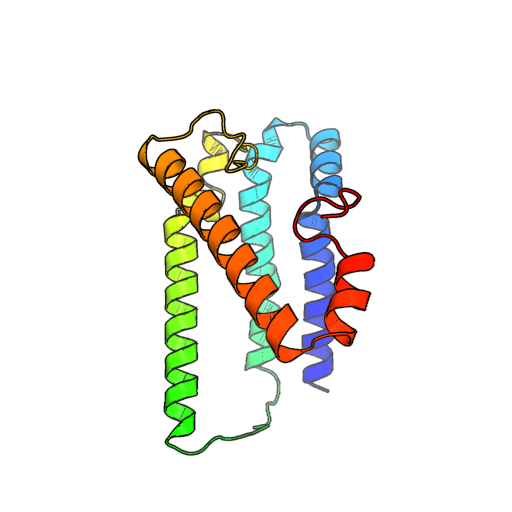? -5.032 -7.271 -6.589 1.00 93.88 90 LEU A N 1
ATOM 702 C CA . LEU A 1 90 ? -5.026 -5.851 -6.237 1.00 93.88 90 LEU A CA 1
ATOM 703 C C . LEU A 1 90 ? -6.398 -5.216 -6.495 1.00 93.88 90 LEU A C 1
ATOM 705 O O . LEU A 1 90 ? -6.953 -4.571 -5.604 1.00 93.88 90 LEU A O 1
ATOM 709 N N . VAL A 1 91 ? -6.979 -5.435 -7.679 1.00 94.00 91 VAL A N 1
ATOM 710 C CA . VAL A 1 91 ? -8.312 -4.919 -8.031 1.00 94.00 91 VAL A CA 1
ATOM 711 C C . VAL A 1 91 ? -9.374 -5.474 -7.086 1.00 94.00 91 VAL A C 1
ATOM 713 O O . VAL A 1 91 ? -10.155 -4.707 -6.527 1.00 94.00 91 VAL A O 1
ATOM 716 N N . VAL A 1 92 ? -9.378 -6.786 -6.845 1.00 92.56 92 VAL A N 1
ATOM 717 C CA . VAL A 1 92 ? -10.297 -7.433 -5.902 1.00 92.56 92 VAL A CA 1
ATOM 718 C C . VAL A 1 92 ? -10.137 -6.844 -4.502 1.00 92.56 92 VAL A C 1
ATOM 720 O O . VA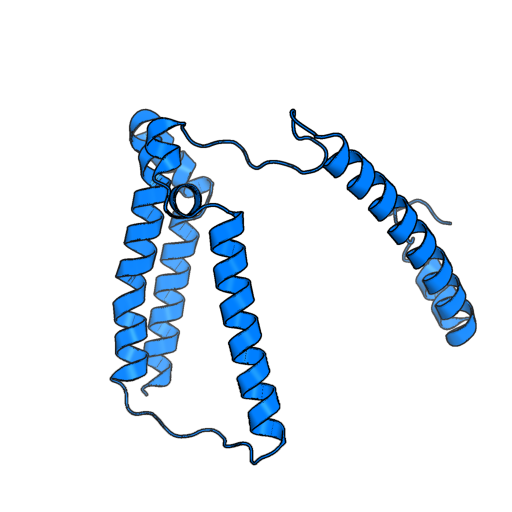L A 1 92 ? -11.145 -6.535 -3.875 1.00 92.56 92 VAL A O 1
ATOM 723 N N . GLY A 1 93 ? -8.913 -6.607 -4.025 1.00 86.12 93 GLY A N 1
ATOM 724 C CA . GLY A 1 93 ? -8.663 -5.985 -2.722 1.00 86.12 93 GLY A CA 1
ATOM 725 C C . GLY A 1 93 ? -9.234 -4.565 -2.611 1.00 86.12 93 GLY A C 1
ATOM 726 O O . GLY A 1 93 ? -9.869 -4.218 -1.608 1.00 86.12 93 GLY A O 1
ATOM 727 N N . VAL A 1 94 ? -9.085 -3.750 -3.662 1.00 87.69 94 VAL A N 1
ATOM 728 C CA . VAL A 1 94 ? -9.681 -2.403 -3.727 1.00 87.69 94 VAL A CA 1
ATOM 729 C C . VAL A 1 94 ? -11.210 -2.480 -3.747 1.00 87.69 94 VAL A C 1
ATOM 731 O O . VAL A 1 94 ? -11.875 -1.750 -3.009 1.00 87.69 94 VAL A O 1
ATOM 734 N N . LEU A 1 95 ? -11.781 -3.389 -4.542 1.00 87.31 95 LEU A N 1
ATOM 735 C CA . LEU A 1 95 ? -13.229 -3.594 -4.630 1.00 87.31 95 LEU A CA 1
ATOM 736 C C . LEU A 1 95 ? -13.822 -4.103 -3.309 1.00 87.31 95 LEU A C 1
ATOM 738 O O . LEU A 1 95 ? -14.862 -3.603 -2.887 1.00 87.31 95 LEU A O 1
ATOM 742 N N . GLN A 1 96 ? -13.142 -5.027 -2.623 1.00 85.00 96 GLN A N 1
ATOM 743 C CA . GLN A 1 96 ? -13.541 -5.549 -1.310 1.00 85.00 96 GLN A CA 1
ATOM 744 C C . GLN A 1 96 ? -13.510 -4.472 -0.222 1.00 85.00 96 GLN A C 1
ATOM 746 O O . GLN A 1 96 ? -14.387 -4.438 0.640 1.00 85.00 96 GLN A O 1
ATOM 751 N N . THR A 1 97 ? -12.530 -3.565 -0.269 1.00 82.75 97 THR A N 1
ATOM 752 C CA . THR A 1 97 ? -12.470 -2.405 0.638 1.00 82.75 97 THR A CA 1
ATOM 753 C C . THR A 1 97 ? -13.575 -1.384 0.322 1.00 82.75 97 THR A C 1
ATOM 755 O O . THR A 1 97 ? -14.032 -0.647 1.201 1.00 82.75 97 THR A O 1
ATOM 758 N N . GLY A 1 98 ? -14.038 -1.364 -0.930 1.00 86.25 98 GLY A N 1
ATOM 759 C CA . GLY A 1 98 ? -14.964 -0.390 -1.491 1.00 86.25 98 GLY A CA 1
ATOM 760 C C . GLY A 1 98 ? -14.223 0.862 -1.958 1.00 86.25 98 GLY A C 1
ATOM 761 O O . GLY A 1 98 ? -13.544 1.514 -1.167 1.00 86.25 98 GLY A O 1
ATOM 762 N N . MET A 1 99 ? -14.386 1.240 -3.232 1.00 86.69 99 MET A N 1
ATOM 763 C CA . MET A 1 99 ? -13.615 2.326 -3.864 1.00 86.69 99 MET A CA 1
ATOM 764 C C . MET A 1 99 ? -13.698 3.657 -3.103 1.00 86.69 99 MET A C 1
ATOM 766 O O . MET A 1 99 ? -12.685 4.314 -2.883 1.00 86.69 99 MET A O 1
ATOM 770 N N . LEU A 1 100 ? -14.893 4.039 -2.644 1.00 87.44 100 LEU A N 1
ATOM 771 C CA . LEU A 1 100 ? -15.100 5.293 -1.910 1.00 87.44 100 LEU A CA 1
ATOM 772 C C . LEU A 1 100 ? -14.473 5.263 -0.510 1.00 87.44 100 LEU A C 1
ATOM 774 O O . LEU A 1 100 ? -13.938 6.269 -0.047 1.00 87.44 100 LEU A O 1
ATOM 778 N N . THR A 1 101 ? -14.520 4.107 0.157 1.00 85.62 101 THR A N 1
ATOM 779 C CA . THR A 1 101 ? -13.873 3.889 1.458 1.00 85.62 101 THR A CA 1
ATOM 780 C C . THR A 1 101 ? -12.354 3.892 1.311 1.00 85.62 101 THR A C 1
ATOM 782 O O . THR A 1 101 ? -11.658 4.457 2.155 1.00 85.62 101 THR A O 1
ATOM 785 N N . PHE A 1 102 ? -11.843 3.279 0.240 1.00 86.25 102 PHE A N 1
ATOM 786 C CA . PHE A 1 102 ? -10.426 3.253 -0.095 1.00 86.25 102 PHE A CA 1
ATOM 787 C C . PHE A 1 102 ? -9.910 4.667 -0.371 1.00 86.25 102 PHE A C 1
ATOM 789 O O . PHE A 1 102 ? -8.932 5.082 0.245 1.00 86.25 102 PHE A O 1
ATOM 796 N N . ALA A 1 103 ? -10.625 5.434 -1.203 1.00 88.31 103 ALA A N 1
ATOM 797 C CA . ALA A 1 103 ? -10.298 6.820 -1.528 1.00 88.31 103 ALA A CA 1
ATOM 798 C C . ALA A 1 103 ? -10.392 7.771 -0.322 1.00 88.31 103 ALA A C 1
ATOM 800 O O . ALA A 1 103 ? -9.721 8.797 -0.313 1.00 88.31 103 ALA A O 1
ATOM 801 N N . GLY A 1 104 ? -11.171 7.436 0.710 1.00 86.06 104 GLY A N 1
ATOM 802 C CA . GLY A 1 104 ? -11.397 8.309 1.867 1.00 86.06 104 GLY A CA 1
ATOM 803 C C . GLY A 1 104 ? -12.645 9.193 1.746 1.00 86.06 104 GLY A C 1
ATOM 804 O O . GLY A 1 104 ? -12.950 9.952 2.662 1.00 86.06 104 GLY A O 1
ATOM 805 N N . LEU A 1 105 ? -13.385 9.093 0.635 1.00 89.44 105 LEU A N 1
ATOM 806 C CA . LEU A 1 105 ? -14.583 9.895 0.364 1.00 89.44 105 LEU A CA 1
ATOM 807 C C . LEU A 1 105 ? -15.727 9.564 1.323 1.00 89.44 105 LEU A C 1
ATOM 809 O O . LEU A 1 105 ? -16.465 10.450 1.745 1.00 89.44 105 LEU A O 1
ATOM 813 N N . ARG A 1 106 ? -15.863 8.292 1.708 1.00 85.88 106 ARG A N 1
ATOM 814 C CA . ARG A 1 106 ? -16.922 7.859 2.626 1.00 85.88 106 ARG A CA 1
ATOM 815 C C . ARG A 1 106 ? -16.740 8.435 4.037 1.00 85.88 106 ARG A C 1
ATOM 817 O O . ARG A 1 106 ? -17.714 8.747 4.713 1.00 85.88 106 ARG A O 1
ATOM 824 N N . GLN A 1 107 ? -15.493 8.622 4.457 1.00 87.44 107 GLN A N 1
ATOM 825 C CA . GLN A 1 107 ? -15.096 9.102 5.779 1.00 87.44 107 GLN A CA 1
ATOM 826 C C . GLN A 1 107 ? -15.367 10.603 5.961 1.00 87.44 107 GLN A C 1
ATOM 828 O O . GLN A 1 107 ? -15.569 11.046 7.091 1.00 87.44 107 GLN A O 1
ATOM 833 N N . LEU A 1 108 ? -15.480 11.369 4.869 1.00 87.44 108 LEU A N 1
ATOM 834 C CA . LEU A 1 108 ? -15.953 12.757 4.923 1.00 87.44 108 LEU A CA 1
ATOM 835 C C . LEU A 1 108 ? -17.371 12.847 5.497 1.00 87.44 108 LEU A C 1
ATOM 837 O O . LEU A 1 108 ? -17.657 13.708 6.325 1.00 87.44 108 LEU A O 1
ATOM 841 N N . ILE A 1 109 ? -18.244 11.930 5.073 1.00 86.38 109 ILE A N 1
ATOM 842 C CA . ILE A 1 109 ? -19.662 11.917 5.446 1.00 86.38 109 ILE A CA 1
ATOM 843 C C . ILE A 1 109 ? -19.856 11.147 6.754 1.00 86.38 109 ILE A C 1
ATOM 845 O O . ILE A 1 109 ? -20.518 11.624 7.673 1.00 86.38 109 ILE A O 1
ATOM 849 N N . GLU A 1 110 ? -19.248 9.966 6.866 1.00 82.75 110 GLU A N 1
ATOM 850 C CA . GLU A 1 110 ? -19.493 9.032 7.970 1.00 82.75 110 GLU A CA 1
ATOM 851 C C . GLU A 1 110 ? -18.493 9.156 9.133 1.00 82.75 110 GLU A C 1
ATOM 853 O O . GLU A 1 110 ? -18.713 8.560 10.183 1.00 82.75 110 GLU A O 1
ATOM 858 N N . GLY A 1 111 ? -17.413 9.933 8.978 1.00 77.56 111 GLY A N 1
ATOM 859 C CA . GLY A 1 111 ? -16.300 9.981 9.937 1.00 77.56 111 GLY A CA 1
ATOM 860 C C . GLY A 1 111 ? -15.335 8.792 9.812 1.00 77.56 111 GLY A C 1
ATOM 861 O O . GLY A 1 111 ? -15.588 7.825 9.084 1.00 77.56 111 GLY A O 1
ATOM 862 N N . GLU A 1 112 ? -14.194 8.856 10.507 1.00 69.81 112 GLU A N 1
ATOM 863 C CA . GLU A 1 112 ? -13.298 7.700 10.606 1.00 69.81 112 GLU A CA 1
ATOM 864 C C . GLU A 1 112 ? -13.932 6.627 11.498 1.00 69.81 112 GLU A C 1
ATOM 866 O O . GLU A 1 112 ? -14.277 6.870 12.653 1.00 69.81 112 GLU A O 1
ATOM 871 N N . ARG A 1 113 ? -14.084 5.414 10.957 1.00 67.25 113 ARG A N 1
ATOM 872 C CA . ARG A 1 113 ? -14.505 4.253 11.743 1.00 67.25 113 ARG A CA 1
ATOM 873 C C . ARG A 1 113 ? -13.268 3.580 12.336 1.00 67.25 113 ARG A C 1
ATOM 875 O O . ARG A 1 113 ? -12.293 3.395 11.600 1.00 67.25 113 ARG A O 1
ATOM 882 N N . PRO A 1 114 ? -13.303 3.167 13.613 1.00 61.56 114 PRO A N 1
ATOM 883 C CA . PRO A 1 114 ? -12.204 2.422 14.203 1.00 61.56 114 PRO A CA 1
ATOM 884 C C . PRO A 1 114 ? -11.953 1.123 13.419 1.00 61.56 114 PRO A C 1
ATOM 886 O O . PRO A 1 114 ? -12.885 0.567 12.820 1.00 61.56 114 PRO A O 1
ATOM 889 N N . PRO A 1 115 ? -10.703 0.629 13.396 1.00 58.12 115 PRO A N 1
ATOM 890 C CA . PRO A 1 115 ? -10.368 -0.618 12.728 1.00 58.12 115 PRO A CA 1
ATOM 891 C C . PRO A 1 115 ? -11.252 -1.753 13.251 1.00 58.12 115 PRO A C 1
ATOM 893 O O . PRO A 1 115 ? -11.400 -1.957 14.457 1.00 58.12 115 PRO A O 1
ATOM 896 N N . LYS A 1 116 ? -11.864 -2.496 12.325 1.00 59.91 116 LYS A N 1
ATOM 897 C CA . LYS A 1 116 ? -12.755 -3.606 12.654 1.00 59.91 116 LYS A CA 1
ATOM 898 C C . LYS A 1 116 ? -11.900 -4.807 13.059 1.00 59.91 116 LYS A C 1
ATOM 900 O O . LYS A 1 116 ? -11.466 -5.576 12.207 1.00 59.91 116 LYS A O 1
ATOM 905 N N . PHE A 1 117 ? -11.636 -4.962 14.353 1.00 58.91 117 PHE A N 1
ATOM 906 C CA . PHE A 1 117 ? -11.048 -6.198 14.866 1.00 58.91 117 PHE A CA 1
ATOM 907 C C . PHE A 1 117 ? -12.032 -7.349 14.632 1.00 58.91 117 PHE A C 1
ATOM 909 O O . PHE A 1 117 ? -13.173 -7.288 15.075 1.00 58.91 117 PHE A O 1
ATOM 916 N N . MET A 1 118 ? -11.598 -8.389 13.922 1.00 64.44 118 MET A N 1
ATOM 917 C CA . MET A 1 118 ? -12.453 -9.473 13.415 1.00 64.44 118 MET A CA 1
ATOM 918 C C . MET A 1 118 ? -13.255 -10.184 14.523 1.00 64.44 118 MET A C 1
ATOM 920 O O . MET A 1 118 ? -14.438 -10.458 14.344 1.00 64.44 118 MET A O 1
ATOM 924 N N . TRP A 1 119 ? -12.638 -10.392 15.691 1.00 62.19 119 TRP A N 1
ATOM 925 C CA . TRP A 1 119 ? -13.249 -11.041 16.862 1.00 62.19 119 TRP A CA 1
ATOM 926 C C . TRP A 1 119 ? -13.943 -10.084 17.837 1.00 62.19 119 TRP A C 1
ATOM 928 O O . TRP A 1 119 ? -14.853 -10.492 18.548 1.00 62.19 119 TRP A O 1
ATOM 938 N N . LEU A 1 120 ? -13.523 -8.818 17.873 1.00 62.56 120 LEU A N 1
ATOM 939 C CA . LEU A 1 120 ? -14.022 -7.804 18.816 1.00 62.56 120 LEU A CA 1
ATOM 940 C C . LEU A 1 120 ? -14.899 -6.762 18.123 1.00 62.56 120 LEU A C 1
ATOM 942 O O . LEU A 1 120 ? -15.146 -5.677 18.648 1.00 62.56 120 LEU A O 1
ATOM 946 N N . SER A 1 121 ? -15.349 -7.065 16.907 1.00 60.16 121 SER A N 1
ATOM 947 C CA . SER A 1 121 ? -16.269 -6.190 16.215 1.00 60.16 121 SER A CA 1
ATOM 948 C C . SER A 1 121 ? -17.612 -6.225 16.942 1.00 60.16 121 SER A C 1
ATOM 950 O O . SER A 1 121 ? -18.149 -7.311 17.147 1.00 60.16 121 SER A O 1
ATOM 952 N N . PRO A 1 122 ? -18.226 -5.067 17.238 1.00 62.50 122 PRO A N 1
ATOM 953 C CA . PRO A 1 122 ? -19.565 -5.020 17.828 1.00 62.50 122 PRO A CA 1
ATOM 954 C C . PRO A 1 122 ? -20.663 -5.563 16.890 1.00 62.50 122 PRO A C 1
ATOM 956 O O . PRO A 1 122 ? -21.835 -5.564 17.248 1.00 62.50 122 PRO A O 1
ATOM 959 N N . GLN A 1 123 ? -20.308 -5.987 15.669 1.00 63.59 123 GLN A N 1
ATOM 960 C CA . GLN A 1 123 ? -21.218 -6.457 14.629 1.00 63.59 123 GLN A CA 1
ATOM 961 C C . GLN A 1 123 ? -20.594 -7.657 13.892 1.00 63.59 123 GLN A C 1
ATOM 963 O O . GLN A 1 123 ? -19.917 -7.494 12.866 1.00 63.59 123 GLN A O 1
ATOM 968 N N . VAL A 1 124 ? -20.828 -8.863 14.418 1.00 74.25 124 VAL A N 1
ATOM 969 C CA . VAL A 1 124 ? -20.447 -10.143 13.797 1.00 74.25 124 VAL A CA 1
ATOM 970 C C . VAL A 1 124 ? -21.693 -10.787 13.177 1.00 74.25 124 VAL A C 1
ATOM 972 O O . VAL A 1 124 ? -22.730 -10.884 13.826 1.00 74.25 124 VAL A O 1
ATOM 975 N N . THR A 1 125 ? -21.608 -11.208 11.910 1.00 83.62 125 THR A N 1
ATOM 976 C CA . THR A 1 125 ? -22.699 -11.948 11.241 1.00 83.62 125 THR A CA 1
ATOM 977 C C . THR A 1 125 ? -22.612 -13.440 11.553 1.00 83.62 125 THR A C 1
ATOM 979 O O . THR A 1 125 ? -21.523 -13.936 11.841 1.00 83.62 125 THR A O 1
ATOM 982 N N . VAL A 1 126 ? -23.723 -14.175 11.420 1.00 84.06 126 VAL A N 1
ATOM 983 C CA . VAL A 1 126 ? -23.741 -15.640 11.601 1.00 84.06 126 VAL A CA 1
ATOM 984 C C . VAL A 1 126 ? -22.714 -16.318 10.689 1.00 84.06 126 VAL A C 1
ATOM 986 O O . VAL A 1 126 ? -21.885 -17.075 11.175 1.00 84.06 126 VAL A O 1
ATOM 989 N N . ASN A 1 127 ? -22.673 -15.967 9.398 1.00 81.62 127 ASN A N 1
ATOM 990 C CA . ASN A 1 127 ? -21.732 -16.559 8.438 1.00 81.62 127 ASN A CA 1
ATOM 991 C C . ASN A 1 127 ? -20.268 -16.310 8.821 1.00 81.62 127 ASN A C 1
ATOM 993 O O . ASN A 1 127 ? -19.441 -17.217 8.754 1.00 81.62 127 ASN A O 1
ATOM 997 N N . SER A 1 128 ? -19.944 -15.079 9.230 1.00 79.00 128 SER A N 1
ATOM 998 C CA . SER A 1 128 ? -18.597 -14.729 9.685 1.00 79.00 128 SER A CA 1
ATOM 999 C C . SER A 1 128 ? -18.229 -15.504 10.948 1.00 79.00 128 SER A C 1
ATOM 1001 O O . SER A 1 128 ? -17.159 -16.096 10.996 1.00 79.00 128 SER A O 1
ATOM 1003 N N . PHE A 1 129 ? -19.127 -15.571 11.932 1.00 86.25 129 PHE A N 1
ATOM 1004 C CA . PHE A 1 129 ? -18.905 -16.326 13.162 1.00 86.25 129 PHE A CA 1
ATOM 1005 C C . PHE A 1 129 ? -18.685 -17.820 12.892 1.00 86.25 129 PHE A C 1
ATOM 1007 O O . PHE A 1 129 ? -17.719 -18.402 13.383 1.00 86.25 129 PHE A O 1
ATOM 1014 N N . THR A 1 130 ? -19.529 -18.428 12.053 1.00 88.25 130 THR A N 1
ATOM 1015 C CA . THR A 1 130 ? -19.396 -19.828 11.632 1.00 88.25 130 THR A CA 1
ATOM 1016 C C . THR A 1 130 ? -18.051 -20.077 10.960 1.00 88.25 130 THR A C 1
ATOM 1018 O O . THR A 1 130 ? -17.366 -21.036 11.313 1.00 88.25 130 THR A O 1
ATOM 1021 N N . LEU A 1 131 ? -17.636 -19.198 10.043 1.00 86.19 131 LEU A N 1
ATOM 1022 C CA . LEU A 1 131 ? -16.326 -19.290 9.402 1.00 86.19 131 LEU A CA 1
ATOM 1023 C C . LEU A 1 131 ? -15.191 -19.199 10.428 1.00 86.19 131 LEU A C 1
ATOM 1025 O O . LEU A 1 131 ? -14.228 -19.950 10.323 1.00 86.19 131 LEU A O 1
ATOM 1029 N N . TYR A 1 132 ? -15.291 -18.312 11.419 1.00 87.25 132 TYR A N 1
ATOM 1030 C CA . TYR A 1 132 ? -14.233 -18.120 12.415 1.00 87.25 132 TYR A CA 1
ATOM 1031 C C . TYR A 1 132 ? -14.074 -19.342 13.318 1.00 87.25 132 TYR A C 1
ATOM 1033 O O . TYR A 1 132 ? -12.951 -19.786 13.546 1.00 87.25 132 TYR A O 1
ATOM 1041 N N . ILE A 1 133 ? -15.183 -19.932 13.773 1.00 91.81 133 ILE A N 1
ATOM 1042 C CA . ILE A 1 133 ? -15.166 -21.178 14.549 1.00 91.81 133 ILE A CA 1
ATOM 1043 C C . ILE A 1 133 ? -14.621 -22.335 13.708 1.00 91.81 133 ILE A C 1
ATOM 1045 O O . ILE A 1 133 ? -13.750 -23.069 14.174 1.00 91.81 133 ILE A O 1
ATOM 1049 N N . ALA A 1 134 ? -15.075 -22.477 12.460 1.00 92.62 134 ALA A N 1
ATOM 1050 C CA . ALA A 1 134 ? -14.582 -23.516 11.560 1.00 92.62 134 ALA A CA 1
ATOM 1051 C C . ALA A 1 134 ? -13.077 -23.366 11.285 1.00 92.62 134 ALA A C 1
ATOM 1053 O O . ALA A 1 134 ? -12.340 -24.348 11.356 1.00 92.62 134 ALA A O 1
ATOM 1054 N N . ALA A 1 135 ? -12.606 -22.141 11.035 1.00 89.88 135 ALA A N 1
ATOM 1055 C CA . ALA A 1 135 ? -11.192 -21.841 10.835 1.00 89.88 135 ALA A CA 1
ATOM 1056 C C . ALA A 1 135 ? -10.369 -22.130 12.095 1.00 89.88 135 ALA A C 1
ATOM 1058 O O . ALA A 1 135 ? -9.285 -22.697 11.993 1.00 89.88 135 ALA A O 1
ATOM 1059 N N . MET A 1 136 ? -10.892 -21.798 13.280 1.00 89.19 136 MET A N 1
ATOM 1060 C CA . MET A 1 136 ? -10.247 -22.117 14.551 1.00 89.19 136 MET A CA 1
ATOM 1061 C C . MET A 1 136 ? -10.077 -23.633 14.687 1.00 89.19 136 MET A C 1
ATOM 1063 O O . MET A 1 136 ? -8.952 -24.108 14.812 1.00 89.19 136 MET A O 1
ATOM 1067 N N . ILE A 1 137 ? -11.161 -24.404 14.559 1.00 93.94 137 ILE A N 1
ATOM 1068 C CA . ILE A 1 137 ? -11.125 -25.873 14.625 1.00 93.94 137 ILE A CA 1
ATOM 1069 C C . ILE A 1 137 ? -10.130 -26.442 13.605 1.00 93.94 137 ILE A C 1
ATOM 1071 O O . ILE A 1 137 ? -9.290 -27.265 13.962 1.00 93.94 137 ILE A O 1
ATOM 1075 N N . TYR A 1 138 ? -10.179 -25.969 12.358 1.00 91.69 138 TYR A N 1
ATOM 1076 C CA . TYR A 1 138 ? -9.266 -26.394 11.302 1.00 91.69 138 TYR A CA 1
ATOM 1077 C C . TYR A 1 138 ? -7.794 -26.141 11.661 1.00 91.69 138 TYR A C 1
ATOM 1079 O O . TYR A 1 138 ? -6.977 -27.047 11.515 1.00 91.69 138 TYR A O 1
ATOM 1087 N N . ILE A 1 139 ? -7.451 -24.951 12.170 1.00 90.31 139 ILE A N 1
ATOM 1088 C CA . ILE A 1 139 ? -6.076 -24.606 12.566 1.00 90.31 139 ILE A CA 1
ATOM 1089 C C . ILE A 1 139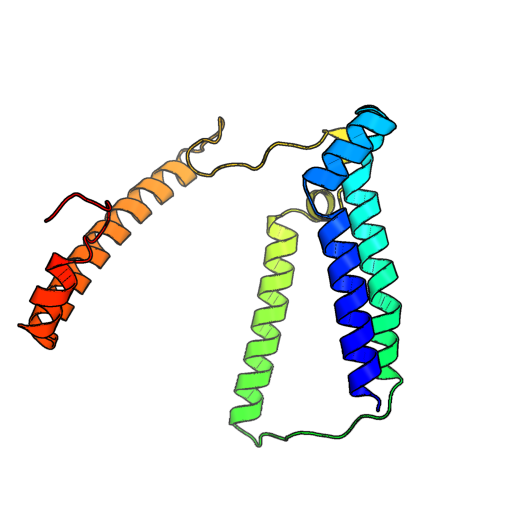 ? -5.609 -25.477 13.734 1.00 90.31 139 ILE A C 1
ATOM 1091 O O . ILE A 1 139 ? -4.498 -25.994 13.684 1.00 90.31 139 ILE A O 1
ATOM 1095 N N . PHE A 1 140 ? -6.441 -25.684 14.760 1.00 90.19 140 PHE A N 1
ATOM 1096 C CA . PHE A 1 140 ? -6.087 -26.534 15.903 1.00 90.19 140 PHE A CA 1
ATOM 1097 C C . PHE A 1 140 ? -5.843 -27.987 15.482 1.00 90.19 140 PHE A C 1
ATOM 1099 O O . PHE A 1 140 ? -4.854 -28.596 15.891 1.00 90.19 140 PHE A O 1
ATOM 1106 N N . ILE A 1 141 ? -6.711 -28.530 14.625 1.00 92.75 141 ILE A N 1
ATOM 1107 C CA . ILE A 1 141 ? -6.557 -29.881 14.081 1.00 92.75 141 ILE A CA 1
ATOM 1108 C C . ILE A 1 141 ? -5.301 -29.969 13.203 1.00 92.75 141 ILE A C 1
ATOM 1110 O O . ILE A 1 141 ? -4.504 -30.894 13.355 1.00 92.75 141 ILE A O 1
ATOM 1114 N N . GLY A 1 142 ? -5.105 -29.006 12.300 1.00 90.50 142 GLY A N 1
ATOM 1115 C CA . GLY A 1 142 ? -3.956 -28.964 11.398 1.00 90.50 142 GLY A CA 1
ATOM 1116 C C . GLY A 1 142 ? -2.633 -28.873 12.154 1.00 90.50 142 GLY A C 1
ATOM 1117 O O . GLY A 1 142 ? -1.724 -29.655 11.891 1.00 90.50 142 GLY A O 1
ATOM 1118 N N . ALA A 1 143 ? -2.553 -27.990 13.149 1.00 89.94 143 ALA A N 1
ATOM 1119 C CA . ALA A 1 143 ? -1.383 -27.848 14.003 1.00 89.94 143 ALA A CA 1
ATOM 1120 C C . ALA A 1 143 ? -1.062 -29.163 14.730 1.00 89.94 143 ALA A C 1
ATOM 1122 O O . ALA A 1 143 ? 0.078 -29.620 14.691 1.00 89.94 143 ALA A O 1
ATOM 1123 N N . TYR A 1 144 ? -2.068 -29.823 15.314 1.00 89.31 144 TYR A N 1
ATOM 1124 C CA . TYR A 1 144 ? -1.894 -31.112 15.989 1.00 89.31 144 TYR A CA 1
ATOM 1125 C C . TYR A 1 144 ? -1.312 -32.198 15.072 1.00 89.31 144 TYR A C 1
ATOM 1127 O O . TYR A 1 144 ? -0.422 -32.958 15.471 1.00 89.31 144 TYR A O 1
ATOM 1135 N N . PHE A 1 145 ? -1.804 -32.291 13.834 1.00 93.25 145 PHE A N 1
ATOM 1136 C CA . PHE A 1 145 ? -1.270 -33.248 12.866 1.00 93.25 145 PHE A CA 1
ATOM 1137 C C . PHE A 1 145 ? 0.143 -32.887 12.409 1.00 93.25 145 PHE A C 1
ATOM 1139 O O . PHE A 1 145 ? 0.978 -33.787 12.296 1.00 93.25 145 PHE A O 1
ATOM 1146 N N . GLU A 1 146 ? 0.428 -31.603 12.202 1.00 92.50 146 GLU A N 1
ATOM 1147 C CA . GLU A 1 146 ? 1.758 -31.143 11.806 1.00 92.50 146 GLU A CA 1
ATOM 1148 C C . GLU A 1 146 ? 2.788 -31.419 12.911 1.00 92.50 146 GLU A C 1
ATOM 1150 O O . GLU A 1 146 ? 3.861 -31.941 12.632 1.00 92.50 146 GLU A O 1
ATOM 1155 N N . GLU A 1 147 ? 2.449 -31.203 14.183 1.00 89.56 147 GLU A N 1
ATOM 1156 C CA . GLU A 1 147 ? 3.338 -31.508 15.314 1.00 89.56 147 GLU A CA 1
ATOM 1157 C C . GLU A 1 147 ? 3.630 -33.007 15.437 1.00 89.56 147 GLU A C 1
ATOM 1159 O O . GLU A 1 147 ? 4.774 -33.410 15.654 1.00 89.56 147 GLU A O 1
ATOM 1164 N N . ARG A 1 148 ? 2.626 -33.862 15.214 1.00 88.62 148 ARG A N 1
ATOM 1165 C CA . ARG A 1 148 ? 2.826 -35.319 15.161 1.00 88.62 148 ARG A CA 1
ATOM 1166 C C . ARG A 1 148 ? 3.704 -35.749 13.994 1.00 88.62 148 ARG A C 1
ATOM 1168 O O . ARG A 1 148 ? 4.492 -36.683 14.141 1.00 88.62 148 ARG A O 1
ATOM 1175 N N . LYS A 1 149 ? 3.551 -35.110 12.838 1.00 93.12 149 LYS A N 1
ATOM 1176 C CA . LYS A 1 149 ? 4.372 -35.364 11.653 1.00 93.12 149 LYS A CA 1
ATOM 1177 C C . LYS A 1 149 ? 5.824 -34.954 11.911 1.00 93.12 149 LYS A C 1
ATOM 1179 O O . LYS A 1 149 ? 6.712 -35.782 11.738 1.00 93.12 149 LYS A O 1
ATOM 1184 N N . LEU A 1 150 ? 6.047 -33.748 12.432 1.00 91.25 150 LEU A N 1
ATOM 1185 C CA . LEU A 1 150 ? 7.373 -33.241 12.791 1.00 91.25 150 LEU A CA 1
AT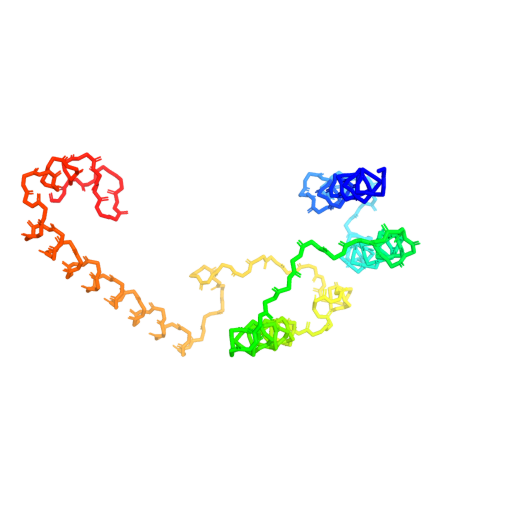OM 1186 C C . LEU A 1 150 ? 8.052 -34.112 13.858 1.00 91.25 150 LEU A C 1
ATOM 1188 O O . LEU A 1 150 ? 9.230 -34.438 13.726 1.00 91.25 150 LEU A O 1
ATOM 1192 N N . ALA A 1 151 ? 7.309 -34.572 14.869 1.00 89.69 151 ALA A N 1
ATOM 1193 C CA . ALA A 1 151 ? 7.836 -35.483 15.884 1.00 89.69 151 ALA A CA 1
ATOM 1194 C C . ALA A 1 151 ? 8.292 -36.833 15.301 1.00 89.69 151 ALA A C 1
ATOM 1196 O O . ALA A 1 151 ? 9.281 -37.397 15.768 1.00 89.69 151 ALA A O 1
ATOM 1197 N N . ARG A 1 152 ? 7.601 -37.350 14.275 1.00 91.56 152 ARG A N 1
ATOM 1198 C CA . ARG A 1 152 ? 7.995 -38.588 13.579 1.00 91.56 152 ARG A CA 1
ATOM 1199 C C . ARG A 1 152 ? 9.212 -38.393 12.678 1.00 91.56 152 ARG A C 1
ATOM 1201 O O . ARG A 1 152 ? 10.031 -39.297 12.588 1.00 91.56 152 ARG A O 1
ATOM 1208 N N . GLU A 1 153 ? 9.308 -37.248 12.011 1.00 94.75 153 GLU A N 1
ATOM 1209 C CA . GLU A 1 153 ? 10.350 -36.968 11.017 1.00 94.75 153 GLU A CA 1
ATOM 1210 C C . GLU A 1 153 ? 11.686 -36.572 11.662 1.00 94.75 153 GLU A C 1
ATOM 1212 O O . GLU A 1 153 ? 12.743 -37.032 11.239 1.00 94.75 153 GLU A O 1
ATOM 1217 N N . PHE A 1 154 ? 11.642 -35.773 12.730 1.00 92.25 154 PHE A N 1
ATOM 1218 C CA . PHE A 1 154 ? 12.832 -35.175 13.347 1.00 92.25 154 PHE A CA 1
ATOM 1219 C C . PHE A 1 154 ? 13.168 -35.731 14.743 1.00 92.25 154 PHE A C 1
ATOM 1221 O O . PHE A 1 154 ? 14.219 -35.401 15.299 1.00 92.25 154 PHE A O 1
ATOM 1228 N N . GLY A 1 155 ? 12.306 -36.571 15.329 1.00 91.88 155 GLY A N 1
ATOM 1229 C CA . GLY A 1 155 ? 12.577 -37.321 16.561 1.00 91.88 155 GLY A CA 1
ATOM 1230 C C . GLY A 1 155 ? 13.120 -36.468 17.716 1.00 91.88 155 GLY A C 1
ATOM 1231 O O . GLY A 1 155 ? 12.472 -35.525 18.174 1.00 91.88 155 GLY A O 1
ATOM 1232 N N . ALA A 1 156 ? 14.326 -36.801 18.194 1.00 89.75 156 ALA A N 1
ATOM 1233 C CA . ALA A 1 156 ? 14.957 -36.159 19.351 1.00 89.75 156 ALA A CA 1
ATOM 1234 C C . ALA A 1 156 ? 15.224 -34.655 19.153 1.00 89.75 156 ALA A C 1
ATOM 1236 O O . ALA A 1 156 ? 15.056 -33.881 20.095 1.00 89.75 156 ALA A O 1
ATOM 1237 N N . ALA A 1 157 ? 15.571 -34.227 17.933 1.00 90.25 157 ALA A N 1
ATOM 1238 C CA . ALA A 1 157 ? 15.825 -32.817 17.636 1.00 90.25 157 ALA A CA 1
ATOM 1239 C C . ALA A 1 157 ? 14.550 -31.972 17.792 1.00 90.25 157 ALA A C 1
ATOM 1241 O O . ALA A 1 157 ? 14.579 -30.868 18.338 1.00 90.25 157 ALA A O 1
ATOM 1242 N N . TYR A 1 158 ? 13.404 -32.519 17.376 1.00 89.75 158 TYR A N 1
ATOM 1243 C CA . TYR A 1 158 ? 12.119 -31.846 17.545 1.00 89.75 158 TYR A CA 1
ATOM 1244 C C . TYR A 1 158 ? 11.613 -31.895 18.987 1.00 89.75 158 TYR A C 1
ATOM 1246 O O . TYR A 1 158 ? 11.027 -30.923 19.453 1.00 89.75 158 TYR A O 1
ATOM 1254 N N . ALA A 1 159 ? 11.884 -32.974 19.727 1.00 86.25 159 ALA A N 1
ATOM 1255 C CA . ALA A 1 159 ? 11.563 -33.049 21.153 1.00 86.25 159 ALA A CA 1
ATOM 1256 C C . ALA A 1 159 ? 12.292 -31.961 21.967 1.00 86.25 159 ALA A C 1
ATOM 1258 O O . ALA A 1 159 ? 11.684 -31.321 22.828 1.00 86.25 159 ALA A O 1
ATOM 1259 N N . GLU A 1 160 ? 13.567 -31.695 21.657 1.00 90.75 160 GLU A N 1
ATOM 1260 C CA . GLU A 1 160 ? 14.313 -30.600 22.283 1.00 90.75 160 GLU A CA 1
ATOM 1261 C C . GLU A 1 160 ? 13.719 -29.229 21.920 1.00 90.75 160 GLU A C 1
ATOM 1263 O O . GLU A 1 160 ? 13.508 -28.395 22.803 1.00 90.75 160 GLU A O 1
ATOM 1268 N N . TYR A 1 161 ? 13.382 -29.005 20.647 1.00 87.75 161 TYR A N 1
ATOM 1269 C CA . TYR A 1 161 ? 12.733 -27.771 20.192 1.00 87.75 161 TYR A CA 1
ATOM 1270 C C . TYR A 1 161 ? 11.378 -27.537 20.883 1.00 87.75 161 TYR A C 1
ATOM 1272 O O . TYR A 1 161 ? 11.146 -26.474 21.463 1.00 87.75 161 TYR A O 1
ATOM 1280 N N . ARG A 1 162 ? 10.516 -28.559 20.915 1.00 84.62 162 ARG A N 1
ATOM 1281 C CA . ARG A 1 162 ? 9.188 -28.527 21.549 1.00 84.62 162 ARG A CA 1
ATOM 1282 C C . ARG A 1 162 ? 9.257 -28.172 23.036 1.00 84.62 162 ARG A C 1
ATOM 1284 O O . ARG A 1 162 ? 8.378 -27.486 23.547 1.00 84.62 162 ARG A O 1
ATOM 1291 N N . SER A 1 163 ? 10.326 -28.574 23.730 1.00 83.31 163 SER A N 1
ATOM 1292 C CA . SER A 1 163 ? 10.534 -28.231 25.146 1.00 83.31 163 SER A CA 1
ATOM 1293 C C . SER A 1 163 ? 10.752 -26.730 25.395 1.00 83.31 163 SER A C 1
ATOM 1295 O O . SER A 1 163 ? 10.489 -26.239 26.497 1.00 83.31 163 SER A O 1
ATOM 1297 N N . LYS A 1 164 ? 11.221 -26.003 24.371 1.00 85.50 164 LYS A N 1
ATOM 1298 C CA . LYS A 1 164 ? 11.545 -24.569 24.408 1.00 85.50 164 LYS A CA 1
ATOM 1299 C C . LYS A 1 164 ? 10.470 -23.709 23.734 1.00 85.50 164 LYS A C 1
ATOM 1301 O O . LYS A 1 164 ? 10.378 -22.521 24.036 1.00 85.50 164 LYS A O 1
ATOM 1306 N N . THR A 1 165 ? 9.656 -24.283 22.847 1.00 82.44 165 THR A N 1
ATOM 1307 C CA . THR A 1 165 ? 8.657 -23.546 22.062 1.00 82.44 165 THR A CA 1
ATOM 1308 C C . THR A 1 165 ? 7.297 -24.255 22.097 1.00 82.44 165 THR A C 1
ATOM 1310 O O . THR A 1 165 ? 7.080 -25.191 21.329 1.00 82.44 165 THR A O 1
ATOM 1313 N N . PRO A 1 166 ? 6.370 -23.837 22.984 1.00 75.62 166 PRO A N 1
ATOM 1314 C CA . PRO A 1 166 ? 5.015 -24.382 23.017 1.00 75.62 166 PRO A CA 1
ATOM 1315 C C . PRO A 1 166 ? 4.211 -23.949 21.783 1.00 75.62 166 PRO A C 1
ATOM 1317 O O . PRO A 1 166 ? 4.421 -22.865 21.243 1.00 75.62 166 PRO A O 1
ATOM 1320 N N . MET A 1 167 ? 3.262 -24.787 21.359 1.00 78.75 167 MET A N 1
ATOM 1321 C CA . MET A 1 167 ? 2.548 -24.634 20.084 1.00 78.75 167 MET A CA 1
ATOM 1322 C C . MET A 1 167 ? 1.684 -23.362 19.977 1.00 78.75 167 MET A C 1
ATOM 1324 O O . MET A 1 167 ? 1.687 -22.719 18.932 1.00 78.75 167 MET A O 1
ATOM 1328 N N . PHE A 1 168 ? 0.930 -23.002 21.024 1.00 78.19 168 PHE A N 1
ATOM 1329 C CA . PHE A 1 168 ? -0.059 -21.910 20.948 1.00 78.19 168 PHE A CA 1
ATOM 1330 C C . PHE A 1 168 ? 0.113 -20.827 22.009 1.00 78.19 168 PHE A C 1
ATOM 1332 O O . PHE A 1 168 ? 0.032 -19.642 21.696 1.00 78.19 168 PHE A O 1
ATOM 1339 N N . ILE A 1 169 ? 0.318 -21.217 23.268 1.00 75.25 169 ILE A N 1
ATOM 1340 C CA . ILE A 1 169 ? 0.411 -20.277 24.385 1.00 75.25 169 ILE A CA 1
ATOM 1341 C C . ILE A 1 169 ? 1.852 -20.291 24.897 1.00 75.25 169 ILE A C 1
ATOM 1343 O O . ILE A 1 169 ? 2.282 -21.307 25.455 1.00 75.25 169 ILE A O 1
ATOM 1347 N N . PRO A 1 170 ? 2.598 -19.180 24.744 1.00 56.91 170 PRO A N 1
ATOM 1348 C CA . PRO A 1 170 ? 3.899 -19.029 25.378 1.00 56.91 170 PRO A CA 1
ATOM 1349 C C . PRO A 1 170 ? 3.733 -19.271 26.884 1.00 56.91 170 PRO A C 1
ATOM 1351 O O . PRO A 1 170 ? 2.877 -18.647 27.505 1.00 56.91 170 PRO A O 1
ATOM 1354 N N . CYS A 1 171 ? 4.522 -20.191 27.447 1.00 62.59 171 CYS A N 1
ATOM 1355 C CA . CYS A 1 171 ? 4.548 -20.618 28.861 1.00 62.59 171 CYS A CA 1
ATOM 1356 C C . CYS A 1 171 ? 3.641 -21.788 29.286 1.00 62.59 171 CYS A C 1
ATOM 1358 O O . CYS A 1 171 ? 3.874 -22.332 30.367 1.00 62.59 171 CYS A O 1
ATOM 1360 N N . LEU A 1 172 ? 2.689 -22.254 28.470 1.00 59.50 172 LEU A N 1
ATOM 1361 C CA . LEU A 1 172 ? 2.008 -23.529 28.739 1.00 59.50 172 LEU A CA 1
ATOM 1362 C C . LEU A 1 172 ? 2.788 -24.655 28.060 1.00 59.50 172 LEU A C 1
ATOM 1364 O O . LEU A 1 172 ? 2.655 -24.882 26.860 1.00 59.50 172 LEU A O 1
ATOM 1368 N N . LYS A 1 173 ? 3.651 -25.332 28.827 1.00 55.22 173 LYS A N 1
ATOM 1369 C CA . LYS A 1 173 ? 4.325 -26.551 28.359 1.00 55.22 173 LYS A CA 1
ATOM 1370 C C . LYS A 1 173 ? 3.260 -27.635 28.134 1.00 55.22 173 LYS A C 1
ATOM 1372 O O . LYS A 1 173 ? 2.525 -27.948 29.069 1.00 55.22 173 LYS A O 1
ATOM 1377 N N . GLY A 1 174 ? 3.163 -28.144 26.905 1.00 54.38 174 GLY A N 1
ATOM 1378 C CA . GLY A 1 174 ? 2.315 -29.283 26.517 1.00 54.38 174 GLY A CA 1
ATOM 1379 C C . GLY A 1 174 ? 3.121 -30.523 26.150 1.00 54.38 174 GLY A C 1
ATOM 1380 O O . GLY A 1 174 ? 4.348 -30.528 26.387 1.00 54.38 174 GLY A O 1
#

Foldseek 3Di:
DLVVVLVVLCVVLVVVLPCLVDPVNLVVVCVVPNDLCSLCSLLVSLVCSVVSCVVSVVSVVVPDDDDPDDDDPPVVVVVVVVVVVVVVVVVVVCVVCPVCNNNSVVSNPVNDDPDQDLVPHPDDDPVSVVVVVVVVVVVVVVLVVVLVVCCVPVPPVSVVVLQCDPRPDPPPRD

Secondary structure (DSSP, 8-state):
-HHHHHHHHHHHHHHHHHHHHSHHHHHHHHHHH-HHHHTTHHHHHHHHHHHHHHHHHHHHHHS-------PPTTHHHHHHHHHHHHHHHHHHHHHHH-HHHHHTHHHHHH-PPPP--TTT-S---HHHHHHHHHHHHHHHHHHHHHHHHHHHHHHHHHHHHHHHS-SSSTT---

Sequence (174 aa):
MSAFYIILSLLLWGLVHSILASLGFKSFLANLLGDAPMRGYRLFYNVFSFLSFLPILYLVVALPDARLYSVSAPLSYAMMFGQGVMVILLVVGVLQTGMLTFAGLRQLIEGERPPKFMWLSPQVTVNSFTLYIAAMIYIFIGAYFEERKLAREFGAAYAEYRSKTPMFIPCLKG

Mean predicted aligned error: 11.33 Å

pLDDT: mean 88.36, std 10.42, range [54.38, 98.19]